Protein AF-A0A2K3LHQ3-F1 (afdb_monomer_lite)

Radius of gyration: 26.66 Å; chains: 1; bounding box: 65×50×80 Å

Sequence (149 aa):
MEARNPSPSPVRVLIRPPPSSSASTTTTTTGNPSSAPPPSSSDGVVVIGFIARRHDDSTHLLNRVIDSNVFASGNLDKPLLVDDEEAKEWFKRRRISYFRDRDKGILFLHFSSTRCCSVHDSFEPSLGFDSVVEEHEFGDLQGMLFMFS

Structure (mmCIF, N/CA/C/O backbone):
data_AF-A0A2K3LHQ3-F1
#
_entry.id   AF-A0A2K3LHQ3-F1
#
loop_
_atom_site.group_PDB
_atom_site.id
_atom_site.type_symbol
_atom_site.label_atom_id
_atom_site.label_alt_id
_atom_site.label_comp_id
_atom_site.label_asym_id
_atom_site.label_entity_id
_atom_site.label_seq_id
_atom_site.pdbx_PDB_ins_code
_atom_site.Cartn_x
_atom_site.Cartn_y
_atom_site.Cartn_z
_atom_site.occupancy
_atom_site.B_iso_or_equiv
_atom_site.auth_seq_id
_atom_site.auth_comp_id
_atom_site.auth_asym_id
_atom_site.auth_atom_id
_atom_site.pdbx_PDB_model_num
ATOM 1 N N . MET A 1 1 ? -43.733 -34.255 -8.949 1.00 42.44 1 MET A N 1
ATOM 2 C CA . MET A 1 1 ? -42.574 -35.059 -8.520 1.00 42.44 1 MET A CA 1
ATOM 3 C C . MET A 1 1 ? -41.703 -34.171 -7.645 1.00 42.44 1 MET A C 1
ATOM 5 O O . MET A 1 1 ? -41.344 -33.092 -8.093 1.00 42.44 1 MET A O 1
ATOM 9 N N . GLU A 1 2 ? -41.535 -34.599 -6.391 1.00 50.03 2 GLU A N 1
ATOM 10 C CA . GLU A 1 2 ? -40.753 -34.098 -5.247 1.00 50.03 2 GLU A CA 1
ATOM 11 C C . GLU A 1 2 ? -40.008 -32.747 -5.299 1.00 50.03 2 GLU A C 1
ATOM 13 O O . GLU A 1 2 ? -39.040 -32.567 -6.036 1.00 50.03 2 GLU A O 1
ATOM 18 N N . ALA A 1 3 ? -40.352 -31.868 -4.351 1.00 52.97 3 ALA A N 1
ATOM 19 C CA . ALA A 1 3 ? -39.504 -30.775 -3.882 1.00 52.97 3 ALA A CA 1
ATOM 20 C C . ALA A 1 3 ? -38.491 -31.310 -2.847 1.00 52.97 3 ALA A C 1
ATOM 22 O O . ALA A 1 3 ? -38.885 -31.870 -1.823 1.00 52.97 3 ALA A O 1
ATOM 23 N N . ARG A 1 4 ? -37.183 -31.148 -3.092 1.00 51.97 4 ARG A N 1
ATOM 24 C CA . ARG A 1 4 ? -36.137 -31.522 -2.124 1.00 51.97 4 ARG A CA 1
ATOM 25 C C . ARG A 1 4 ? -35.903 -30.399 -1.116 1.00 51.97 4 ARG A C 1
ATOM 27 O O . ARG A 1 4 ? -35.313 -29.372 -1.427 1.00 51.97 4 ARG A O 1
ATOM 34 N N . ASN A 1 5 ? -36.369 -30.658 0.096 1.00 59.53 5 ASN A N 1
ATOM 35 C CA . ASN A 1 5 ? -36.127 -29.904 1.318 1.00 59.53 5 ASN A CA 1
ATOM 36 C C . ASN A 1 5 ? -34.651 -30.060 1.766 1.00 59.53 5 ASN A C 1
ATOM 38 O O . ASN A 1 5 ? -34.218 -31.200 1.958 1.00 59.53 5 ASN A O 1
ATOM 42 N N . PRO A 1 6 ? -33.855 -28.988 1.946 1.00 59.28 6 PRO A N 1
ATOM 43 C CA . PRO A 1 6 ? -32.533 -29.103 2.549 1.00 59.28 6 PRO A CA 1
ATOM 44 C C . PRO A 1 6 ? -32.649 -29.095 4.081 1.00 59.28 6 PRO A C 1
ATOM 46 O O . PRO A 1 6 ? -33.004 -28.095 4.699 1.00 59.28 6 PRO A O 1
ATOM 49 N N . SER A 1 7 ? -32.348 -30.241 4.693 1.00 63.25 7 SER A N 1
ATOM 50 C CA . SER A 1 7 ? -32.245 -30.417 6.147 1.00 63.25 7 SER A CA 1
ATOM 51 C C . SER A 1 7 ? -31.190 -29.476 6.756 1.00 63.25 7 SER A C 1
ATOM 53 O O . SER A 1 7 ? -30.080 -29.409 6.225 1.00 63.25 7 SER A O 1
ATOM 55 N N . PRO A 1 8 ? -31.453 -28.809 7.896 1.00 60.94 8 PRO A N 1
ATOM 56 C CA . PRO A 1 8 ? -30.433 -28.038 8.599 1.00 60.94 8 PRO A CA 1
ATOM 57 C C . PRO A 1 8 ? -29.432 -28.969 9.304 1.00 60.94 8 PRO A C 1
ATOM 59 O O . PRO A 1 8 ? -29.810 -29.914 9.996 1.00 60.94 8 PRO A O 1
ATOM 62 N N . SER A 1 9 ? -28.139 -28.703 9.117 1.00 67.56 9 SER A N 1
ATOM 63 C CA . SER A 1 9 ? -27.038 -29.362 9.834 1.00 67.56 9 SER A CA 1
ATOM 64 C C . SER A 1 9 ? -27.034 -28.953 11.318 1.00 67.56 9 SER A C 1
ATOM 66 O O . SER A 1 9 ? -27.194 -27.765 11.607 1.00 67.56 9 SER A O 1
ATOM 68 N N . PRO A 1 10 ? -26.801 -29.869 12.278 1.00 61.06 10 PRO A N 1
ATOM 69 C CA . PRO A 1 10 ? -26.763 -29.523 13.695 1.00 61.06 10 PRO A CA 1
ATOM 70 C C . PRO A 1 10 ? -25.490 -28.735 14.046 1.00 61.06 10 PRO A C 1
ATOM 72 O O . PRO A 1 10 ? -24.368 -29.223 13.904 1.00 61.06 10 PRO A O 1
ATOM 75 N N . VAL A 1 11 ? -25.672 -27.509 14.539 1.00 62.16 11 VAL A N 1
ATOM 76 C CA . VAL A 1 11 ? -24.608 -26.651 15.081 1.00 62.16 11 VAL A CA 1
ATOM 77 C C . VAL A 1 11 ? -24.149 -27.222 16.427 1.00 62.16 11 VAL A C 1
ATOM 79 O O . VAL A 1 11 ? -24.923 -27.272 17.380 1.00 62.16 11 VAL A O 1
ATOM 82 N N . ARG A 1 12 ? -22.888 -27.657 16.530 1.00 63.88 12 ARG A N 1
ATOM 83 C CA . ARG A 1 12 ? -22.271 -28.027 17.814 1.00 63.88 12 ARG A CA 1
ATOM 84 C C . ARG A 1 12 ? -21.613 -26.789 18.420 1.00 63.88 12 ARG A C 1
ATOM 86 O O . ARG A 1 12 ? -20.553 -26.373 17.967 1.00 63.88 12 ARG A O 1
ATOM 93 N N . VAL A 1 13 ? -22.247 -26.198 19.430 1.00 64.56 13 VAL A N 1
ATOM 94 C CA . VAL A 1 13 ? -21.685 -25.077 20.198 1.00 64.56 13 VAL A CA 1
ATOM 95 C C . VAL A 1 13 ? -20.814 -25.639 21.320 1.00 64.56 13 VAL A C 1
ATOM 97 O O . VAL A 1 13 ? -21.269 -26.470 22.106 1.00 64.56 13 VAL A O 1
ATOM 100 N N . LEU A 1 14 ? -19.558 -25.195 21.400 1.00 51.88 14 LEU A N 1
ATOM 101 C CA . LEU A 1 14 ? -18.652 -25.538 22.494 1.00 51.88 14 LEU A CA 1
ATOM 102 C C . LEU A 1 14 ? -19.037 -24.706 23.729 1.00 51.88 14 LEU A C 1
ATOM 104 O O . LEU A 1 14 ? -18.594 -23.571 23.890 1.00 51.88 14 LEU A O 1
ATOM 108 N N . ILE A 1 15 ? -19.913 -25.241 24.579 1.00 62.28 15 ILE A N 1
ATOM 109 C CA . ILE A 1 15 ? -20.325 -24.574 25.820 1.00 62.28 15 ILE A CA 1
ATOM 110 C C . ILE A 1 15 ? -19.261 -24.840 26.889 1.00 62.28 15 ILE A C 1
ATOM 112 O O . ILE A 1 15 ? -18.999 -25.990 27.241 1.00 62.28 15 ILE A O 1
ATOM 116 N N . ARG A 1 16 ? -18.619 -23.781 27.394 1.00 62.75 16 ARG A N 1
ATOM 117 C CA . ARG A 1 16 ? -17.669 -23.876 28.511 1.00 62.75 16 ARG A CA 1
ATOM 118 C C . ARG A 1 16 ? -18.460 -24.075 29.819 1.00 62.75 16 ARG A C 1
ATOM 120 O O . ARG A 1 16 ? -19.449 -23.366 30.006 1.00 62.75 16 ARG A O 1
ATOM 127 N N . PRO A 1 17 ? -18.064 -24.995 30.718 1.00 61.09 17 PRO A N 1
ATOM 128 C CA . PRO A 1 17 ? -18.738 -25.164 32.005 1.00 61.09 17 PRO A CA 1
ATOM 129 C C . PRO A 1 17 ? -18.652 -23.883 32.852 1.00 61.09 17 PRO A C 1
ATOM 131 O O . PRO A 1 17 ? -17.633 -23.186 32.777 1.00 61.09 17 PRO A O 1
ATOM 134 N N . PRO A 1 18 ? -19.671 -23.568 33.673 1.00 64.12 18 PRO A N 1
ATOM 135 C CA . PRO A 1 18 ? -19.582 -22.471 34.628 1.00 64.12 18 PRO A CA 1
ATOM 136 C C . PRO A 1 18 ? -18.485 -22.759 35.670 1.00 64.12 18 PRO A C 1
ATOM 138 O O . PRO A 1 18 ? -18.316 -23.914 36.070 1.00 64.12 18 PRO A O 1
ATOM 141 N N . PRO A 1 19 ? -17.732 -21.743 36.128 1.00 58.84 19 PRO A N 1
ATOM 142 C CA . PRO A 1 19 ? -16.767 -21.926 37.201 1.00 58.84 19 PRO A CA 1
ATOM 143 C C . PRO A 1 19 ? -17.488 -22.209 38.526 1.00 58.84 19 PRO A C 1
ATOM 145 O O . PRO A 1 19 ? -18.404 -21.490 38.924 1.00 58.84 19 PRO A O 1
ATOM 148 N N . SER A 1 20 ? -17.054 -23.275 39.195 1.00 48.47 20 SER A N 1
ATOM 149 C CA . SER A 1 20 ? -17.527 -23.718 40.504 1.00 48.47 20 SER A CA 1
ATOM 150 C C . SER A 1 20 ? -17.413 -22.608 41.553 1.00 48.47 20 SER A C 1
ATOM 152 O O . SER A 1 20 ? -16.342 -22.034 41.750 1.00 48.47 20 SER A O 1
ATOM 154 N N . SER A 1 21 ? -18.514 -22.328 42.251 1.00 49.34 21 SER A N 1
ATOM 155 C CA . SER A 1 21 ? -18.532 -21.462 43.429 1.00 49.34 21 SER A CA 1
ATOM 156 C C . SER A 1 21 ? -17.786 -22.121 44.589 1.00 49.34 21 SER A C 1
ATOM 158 O O . SER A 1 21 ? -18.235 -23.135 45.116 1.00 49.34 21 SER A O 1
ATOM 160 N N . SER A 1 22 ? -16.698 -21.498 45.034 1.00 50.81 22 SER A N 1
ATOM 161 C CA . SER A 1 22 ? -16.135 -21.725 46.364 1.00 50.81 22 SER A CA 1
ATOM 162 C C . SER A 1 22 ? -16.425 -20.491 47.205 1.00 50.81 22 SER A C 1
ATOM 164 O O . SER A 1 22 ? -15.781 -19.454 47.057 1.00 50.81 22 SER A O 1
ATOM 166 N N . ALA A 1 23 ? -17.444 -20.597 48.054 1.00 49.06 23 ALA A N 1
ATOM 167 C CA . ALA A 1 23 ? -17.688 -19.646 49.123 1.00 49.06 23 ALA A CA 1
ATOM 168 C C . ALA A 1 23 ? -16.649 -19.866 50.232 1.00 49.06 23 ALA A C 1
ATOM 170 O O . ALA A 1 23 ? -16.511 -20.984 50.719 1.00 49.06 23 ALA A O 1
ATOM 171 N N . SER A 1 24 ? -15.967 -18.796 50.640 1.00 42.62 24 SER A N 1
ATOM 172 C CA . SER A 1 24 ? -15.334 -18.676 51.954 1.00 42.62 24 SER A CA 1
ATOM 173 C C . SER A 1 24 ? -15.415 -17.225 52.425 1.00 42.62 24 SER A C 1
ATOM 175 O O . SER A 1 24 ? -15.315 -16.277 51.650 1.00 42.62 24 SER A O 1
ATOM 177 N N . THR A 1 25 ? -15.684 -17.105 53.712 1.00 43.94 25 THR A N 1
ATOM 178 C CA . THR A 1 25 ? -16.292 -15.997 54.443 1.00 43.94 25 THR A CA 1
ATOM 179 C C . THR A 1 25 ? -15.297 -14.911 54.878 1.00 43.94 25 THR A C 1
ATOM 181 O O . THR A 1 25 ? -14.173 -15.217 55.257 1.00 43.94 25 THR A O 1
ATOM 184 N N . THR A 1 26 ? -15.803 -13.668 54.933 1.00 45.91 26 THR A N 1
ATOM 185 C CA . THR A 1 26 ? -15.460 -12.541 55.840 1.00 45.91 26 THR A CA 1
ATOM 186 C C . THR A 1 26 ? -14.013 -12.045 55.962 1.00 45.91 26 THR A C 1
ATOM 188 O O . THR A 1 26 ? -13.185 -12.710 56.563 1.00 45.91 26 THR A O 1
ATOM 191 N N . THR A 1 27 ? -13.811 -10.764 55.625 1.00 40.31 27 THR A N 1
ATOM 192 C CA . THR A 1 27 ? -13.448 -9.702 56.594 1.00 40.31 27 THR A CA 1
ATOM 193 C C . THR A 1 27 ? -13.732 -8.330 55.983 1.00 40.31 27 THR A C 1
ATOM 195 O O . THR A 1 27 ? -13.266 -8.009 54.895 1.00 40.31 27 THR A O 1
ATOM 198 N N . THR A 1 28 ? -14.516 -7.527 56.697 1.00 49.47 28 THR A N 1
ATOM 199 C CA . THR A 1 28 ? -14.730 -6.097 56.470 1.00 49.47 28 THR A CA 1
ATOM 200 C C . THR A 1 28 ? -13.456 -5.308 56.755 1.00 49.47 28 THR A C 1
ATOM 202 O O . THR A 1 28 ? -13.031 -5.243 57.907 1.00 49.47 28 THR A O 1
ATOM 205 N N . THR A 1 29 ? -12.914 -4.628 55.749 1.00 41.88 29 THR A N 1
ATOM 206 C CA . THR A 1 29 ? -12.089 -3.431 55.943 1.00 41.88 29 THR A CA 1
ATOM 207 C C . THR A 1 29 ? -12.486 -2.379 54.916 1.00 41.88 29 THR A C 1
ATOM 209 O O . THR A 1 29 ? -12.356 -2.545 53.707 1.00 41.88 29 THR A O 1
ATOM 212 N N . THR A 1 30 ? -13.033 -1.287 55.434 1.00 52.50 30 THR A N 1
ATOM 213 C CA . THR A 1 30 ? -13.326 -0.048 54.724 1.00 52.50 30 THR A CA 1
ATOM 214 C C . THR A 1 30 ? -12.010 0.532 54.205 1.00 52.50 30 THR A C 1
ATOM 216 O O . THR A 1 30 ? -11.186 0.995 54.990 1.00 52.50 30 THR A O 1
ATOM 219 N N . GLY A 1 31 ? -11.792 0.484 52.894 1.00 40.25 31 GLY A N 1
ATOM 220 C CA . GLY A 1 31 ? -10.635 1.080 52.233 1.00 40.25 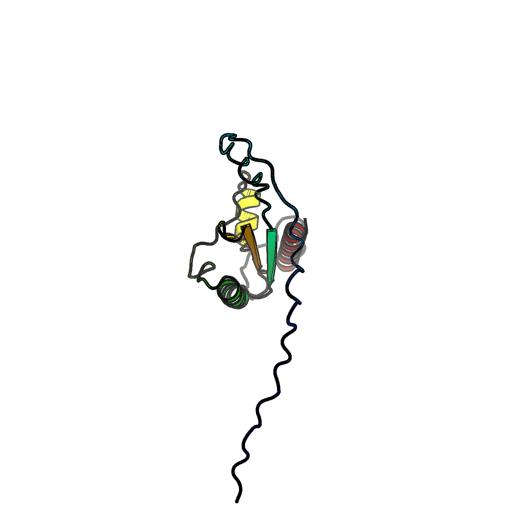31 GLY A CA 1
ATOM 221 C C . GLY A 1 31 ? -11.065 1.663 50.894 1.00 40.25 31 GLY A C 1
ATOM 222 O O . GLY A 1 31 ? -11.714 0.974 50.113 1.00 40.25 31 GLY A O 1
ATOM 223 N N . ASN A 1 32 ? -10.761 2.944 50.682 1.00 54.12 32 ASN A N 1
ATOM 224 C CA . ASN A 1 32 ? -11.041 3.736 49.482 1.00 54.12 32 ASN A CA 1
ATOM 225 C C . ASN A 1 32 ? -10.942 2.946 48.162 1.00 54.12 32 ASN A C 1
ATOM 227 O O . ASN A 1 32 ? -10.035 2.121 48.023 1.00 54.12 32 ASN A O 1
ATOM 231 N N . PRO A 1 33 ? -11.748 3.284 47.133 1.00 51.28 33 PRO A N 1
ATOM 232 C CA . PRO A 1 33 ? -11.494 2.809 45.785 1.00 51.28 33 PRO A CA 1
ATOM 233 C C . PRO A 1 33 ? -10.262 3.559 45.270 1.00 51.28 33 PRO A C 1
ATOM 235 O O . PRO A 1 33 ? -10.368 4.616 44.653 1.00 51.28 33 PRO A O 1
ATOM 238 N N . SER A 1 34 ? -9.069 3.053 45.578 1.00 51.09 34 SER A N 1
ATOM 239 C CA . SER A 1 34 ? -7.886 3.436 44.823 1.00 51.09 34 SER A CA 1
ATOM 240 C C . SER A 1 34 ? -8.134 2.926 43.412 1.00 51.09 34 SER A C 1
ATOM 242 O O . SER A 1 34 ? -8.170 1.716 43.181 1.00 51.09 34 SER A O 1
ATOM 244 N N . SER A 1 35 ? -8.436 3.857 42.509 1.00 59.53 35 SER A N 1
ATOM 245 C CA . SER A 1 35 ? -8.558 3.613 41.082 1.00 59.53 35 SER A CA 1
ATOM 246 C C . SER A 1 35 ? -7.401 2.722 40.656 1.00 59.53 35 SER A C 1
ATOM 248 O O . SER A 1 35 ? -6.241 3.122 40.790 1.00 59.53 35 SER A O 1
ATOM 250 N N . ALA A 1 36 ? -7.707 1.517 40.172 1.00 61.09 36 ALA A N 1
ATOM 251 C CA . ALA A 1 36 ? -6.718 0.745 39.445 1.00 61.09 36 ALA A CA 1
ATOM 252 C C . ALA A 1 36 ? -6.118 1.687 38.386 1.00 61.09 36 ALA A C 1
ATOM 254 O O . ALA A 1 36 ? -6.891 2.388 37.718 1.00 61.09 36 ALA A O 1
ATOM 255 N N . PRO A 1 37 ? -4.782 1.787 38.272 1.00 59.56 37 PRO A N 1
ATOM 256 C CA . PRO A 1 37 ? -4.194 2.573 37.203 1.00 59.56 37 PRO A CA 1
ATOM 257 C C . PRO A 1 37 ? -4.799 2.069 35.886 1.00 59.56 37 PRO A C 1
ATOM 259 O O . PRO A 1 37 ? -4.985 0.853 35.746 1.00 59.56 37 PRO A O 1
ATOM 262 N N . PRO A 1 38 ? -5.175 2.965 34.952 1.00 63.53 38 PRO A N 1
ATOM 263 C CA . PRO A 1 38 ? -5.654 2.529 33.649 1.00 63.53 38 PRO A CA 1
ATOM 264 C C . PRO A 1 38 ? -4.638 1.531 33.084 1.00 63.53 38 PRO A C 1
ATOM 266 O O . PRO A 1 38 ? -3.438 1.706 33.339 1.00 63.53 38 PRO A O 1
ATOM 269 N N . PRO A 1 39 ? -5.082 0.471 32.379 1.00 59.34 39 PRO A N 1
ATOM 270 C CA . PRO A 1 39 ? -4.147 -0.447 31.748 1.00 59.34 39 PRO A CA 1
ATOM 271 C C . PRO A 1 39 ? -3.149 0.406 30.978 1.00 59.34 39 PRO A C 1
ATOM 273 O O . PRO A 1 39 ? -3.553 1.307 30.240 1.00 59.34 39 PRO A O 1
ATOM 276 N N . SER A 1 40 ? -1.858 0.193 31.231 1.00 53.22 40 SER A N 1
ATOM 277 C CA . SER A 1 40 ? -0.807 0.861 30.485 1.00 53.22 40 SER A CA 1
ATOM 278 C C . SER A 1 40 ? -1.111 0.627 29.014 1.00 53.22 40 SER A C 1
ATOM 280 O O . SER A 1 40 ? -1.027 -0.503 28.529 1.00 53.22 40 SER A O 1
ATOM 282 N N . SER A 1 41 ? -1.536 1.683 28.319 1.00 58.34 41 SER A N 1
ATOM 283 C CA . SER A 1 41 ? -1.746 1.677 26.882 1.00 58.34 41 SER A CA 1
ATOM 284 C C . SER A 1 41 ? -0.368 1.549 26.250 1.00 58.34 41 SER A C 1
ATOM 286 O O . SER A 1 41 ? 0.235 2.515 25.788 1.00 58.34 41 SER A O 1
ATOM 288 N N . SER A 1 42 ? 0.170 0.336 26.278 1.00 58.28 42 SER A N 1
ATOM 289 C CA . SER A 1 42 ? 1.011 -0.130 25.197 1.00 58.28 42 SER A CA 1
ATOM 290 C C . SER A 1 42 ? 0.086 -0.103 23.988 1.00 58.28 42 SER A C 1
ATOM 292 O O . SER A 1 42 ? -0.643 -1.054 23.729 1.00 58.28 42 SER A O 1
ATOM 294 N N . ASP A 1 43 ? 0.006 1.073 23.360 1.00 68.12 43 ASP A N 1
ATOM 295 C CA . ASP A 1 43 ? -0.747 1.364 22.142 1.00 68.12 43 ASP A CA 1
ATOM 296 C C . ASP A 1 43 ? -0.056 0.592 21.012 1.00 68.12 43 ASP A C 1
ATOM 298 O O . ASP A 1 43 ? 0.688 1.134 20.196 1.00 68.12 43 ASP A O 1
ATOM 302 N N . GLY A 1 44 ? -0.154 -0.734 21.096 1.00 82.12 44 GLY A N 1
ATOM 303 C CA . GLY A 1 44 ? 0.474 -1.667 20.191 1.00 82.12 44 GLY A CA 1
ATOM 304 C C . GLY A 1 44 ? -0.236 -1.540 18.863 1.00 82.12 44 GLY A C 1
ATOM 305 O O . GLY A 1 44 ? -1.390 -1.937 18.734 1.00 82.12 44 GLY A O 1
ATOM 306 N N . VAL A 1 45 ? 0.449 -0.957 17.887 1.00 92.06 45 VAL A N 1
ATOM 307 C CA . VAL A 1 45 ? -0.068 -0.860 16.528 1.00 92.06 45 VAL A CA 1
ATOM 308 C C . VAL A 1 45 ? 0.288 -2.142 15.794 1.00 92.06 45 VAL A C 1
ATOM 310 O O . VAL A 1 45 ? 1.464 -2.473 15.649 1.00 92.06 45 VAL A O 1
ATOM 313 N N . VAL A 1 46 ? -0.722 -2.852 15.301 1.00 95.00 46 VAL A N 1
ATOM 314 C CA . VAL A 1 46 ? -0.520 -3.956 14.360 1.00 95.00 46 VAL A CA 1
ATOM 315 C C . VAL A 1 46 ? -0.486 -3.378 12.953 1.00 95.00 46 VAL A C 1
ATOM 317 O O . VAL A 1 46 ? -1.443 -2.739 12.520 1.00 95.00 46 VAL A O 1
ATOM 320 N N . VAL A 1 47 ? 0.607 -3.601 12.229 1.00 95.00 47 VAL A N 1
ATOM 321 C CA . VAL A 1 47 ? 0.724 -3.189 10.826 1.00 95.00 47 VAL A CA 1
ATOM 322 C C . VAL A 1 47 ? 0.304 -4.350 9.928 1.00 95.00 47 VAL A C 1
ATOM 324 O O . VAL A 1 47 ? 0.815 -5.460 10.062 1.00 95.00 47 VAL A O 1
ATOM 327 N N . ILE A 1 48 ? -0.628 -4.101 9.010 1.00 95.81 48 ILE A N 1
ATOM 328 C CA . ILE A 1 48 ? -1.062 -5.058 7.991 1.00 95.81 48 ILE A CA 1
ATOM 329 C C . ILE A 1 48 ? -0.674 -4.509 6.623 1.00 95.81 48 ILE A C 1
ATOM 331 O O . ILE A 1 48 ? -1.268 -3.546 6.137 1.00 95.81 48 ILE A O 1
ATOM 335 N N . GLY A 1 49 ? 0.313 -5.147 5.999 1.00 95.06 49 GLY A N 1
ATOM 336 C CA . GLY A 1 49 ? 0.729 -4.851 4.634 1.00 95.06 49 GLY A CA 1
ATOM 337 C C . GLY A 1 49 ? -0.147 -5.555 3.596 1.00 95.06 49 GLY A C 1
ATOM 338 O O . GLY A 1 49 ? -0.342 -6.767 3.654 1.00 95.06 49 GLY A O 1
ATOM 339 N N . PHE A 1 50 ? -0.639 -4.804 2.617 1.00 94.25 50 PHE A N 1
ATOM 340 C CA . PHE A 1 50 ? -1.337 -5.300 1.436 1.00 94.25 50 PHE A CA 1
ATOM 341 C C . PHE A 1 50 ? -0.505 -5.018 0.192 1.00 94.25 50 PHE A C 1
ATOM 343 O O . PHE A 1 50 ? -0.300 -3.864 -0.175 1.00 94.25 50 PHE A O 1
ATOM 350 N N . ILE A 1 51 ? -0.063 -6.087 -0.469 1.00 92.88 51 ILE A N 1
ATOM 351 C CA . ILE A 1 51 ? 0.709 -6.028 -1.711 1.00 92.88 51 ILE A CA 1
ATOM 352 C C . ILE A 1 51 ? -0.164 -6.559 -2.842 1.00 92.88 51 ILE A C 1
ATOM 354 O O . ILE A 1 51 ? -0.696 -7.668 -2.755 1.00 92.88 51 ILE A O 1
ATOM 358 N N . ALA A 1 52 ? -0.303 -5.788 -3.916 1.00 90.50 52 ALA A N 1
ATOM 359 C CA . ALA A 1 52 ? -1.112 -6.186 -5.058 1.00 90.50 52 ALA A CA 1
ATOM 360 C C . ALA A 1 52 ? -0.482 -5.826 -6.402 1.00 90.50 52 ALA A C 1
ATOM 362 O O . ALA A 1 52 ? 0.329 -4.912 -6.529 1.00 90.50 52 ALA A O 1
ATOM 363 N N . ARG A 1 53 ? -0.909 -6.545 -7.445 1.00 84.81 53 ARG A N 1
ATOM 364 C CA . ARG A 1 53 ? -0.559 -6.221 -8.835 1.00 84.81 53 ARG A CA 1
ATOM 365 C C . ARG A 1 53 ? -1.438 -5.123 -9.422 1.00 84.81 53 ARG A C 1
ATOM 367 O O . ARG A 1 53 ? -0.965 -4.352 -10.244 1.00 84.81 53 ARG A O 1
ATOM 374 N N . ARG A 1 54 ? -2.724 -5.097 -9.056 1.00 86.25 54 ARG A N 1
ATOM 375 C CA . ARG A 1 54 ? -3.704 -4.121 -9.546 1.00 86.25 54 ARG A CA 1
ATOM 376 C C . ARG A 1 54 ? -4.209 -3.297 -8.376 1.00 86.25 54 ARG A C 1
ATOM 378 O O . ARG A 1 54 ? -4.747 -3.848 -7.413 1.00 86.25 54 ARG A O 1
ATOM 385 N N . HIS A 1 55 ? -4.030 -1.986 -8.475 1.00 88.31 55 HIS A N 1
ATOM 386 C CA . HIS A 1 55 ? -4.422 -1.079 -7.408 1.00 88.31 55 HIS A CA 1
ATOM 387 C C . HIS A 1 55 ? -5.934 -1.106 -7.172 1.00 88.31 55 HIS A C 1
ATOM 389 O O . HIS A 1 55 ? -6.364 -1.286 -6.042 1.00 88.31 55 HIS A O 1
ATOM 395 N N . ASP A 1 56 ? -6.745 -1.014 -8.225 1.00 88.19 56 ASP A N 1
ATOM 396 C CA . ASP A 1 56 ? -8.197 -0.856 -8.071 1.00 88.19 56 ASP A CA 1
ATOM 397 C C . ASP A 1 56 ? -8.847 -2.073 -7.394 1.00 88.19 56 ASP A C 1
ATOM 399 O O . ASP A 1 56 ? -9.587 -1.924 -6.422 1.00 88.19 56 ASP A O 1
ATOM 403 N N . ASP A 1 57 ? -8.489 -3.290 -7.820 1.00 88.31 57 ASP A N 1
ATOM 404 C CA . ASP A 1 57 ? -8.956 -4.527 -7.180 1.00 88.31 57 ASP A CA 1
ATOM 405 C C . ASP A 1 57 ? -8.622 -4.575 -5.687 1.00 88.31 57 ASP A C 1
ATOM 407 O O . ASP A 1 57 ? -9.447 -4.962 -4.855 1.00 88.31 57 ASP A O 1
ATOM 411 N N . SER A 1 58 ? -7.379 -4.224 -5.354 1.00 91.44 58 SER A N 1
ATOM 412 C CA . SER A 1 58 ? -6.886 -4.327 -3.986 1.00 91.44 58 SER A CA 1
ATOM 413 C C . SER A 1 58 ? -7.484 -3.255 -3.096 1.00 91.44 58 SER A C 1
ATOM 415 O O . SER A 1 58 ? -7.849 -3.570 -1.971 1.00 91.44 58 SER A O 1
ATOM 417 N N . THR A 1 59 ? -7.712 -2.046 -3.607 1.00 92.88 59 THR A N 1
ATOM 418 C CA . THR A 1 59 ? -8.479 -1.008 -2.915 1.00 92.88 59 THR A CA 1
ATOM 419 C C . THR A 1 59 ? -9.894 -1.485 -2.581 1.00 92.88 59 THR A C 1
ATOM 421 O O . THR A 1 59 ? -10.328 -1.345 -1.438 1.00 92.88 59 THR A O 1
ATOM 424 N N . HIS A 1 60 ? -10.609 -2.101 -3.529 1.00 92.88 60 HIS A N 1
ATOM 425 C CA . HIS A 1 60 ? -11.951 -2.631 -3.264 1.00 92.88 60 HIS A CA 1
ATOM 426 C C . HIS A 1 60 ? -11.948 -3.725 -2.192 1.00 92.88 60 HIS A C 1
ATOM 428 O O . HIS A 1 60 ? -12.807 -3.727 -1.306 1.00 92.88 60 HIS A O 1
ATOM 434 N N . LEU A 1 61 ? -10.981 -4.643 -2.248 1.00 93.69 61 LEU A N 1
ATOM 435 C CA . LEU A 1 61 ? -10.825 -5.681 -1.232 1.00 93.69 61 LEU A CA 1
ATOM 436 C C . LEU A 1 61 ? -10.492 -5.079 0.138 1.00 93.69 61 LEU A C 1
ATOM 438 O O . LEU A 1 61 ? -11.098 -5.462 1.134 1.00 93.69 61 LEU A O 1
ATOM 442 N N . LEU A 1 62 ? -9.564 -4.126 0.186 1.00 94.56 62 LEU A N 1
ATOM 443 C CA . LEU A 1 62 ? -9.090 -3.511 1.419 1.00 94.56 62 LEU A CA 1
ATOM 444 C C . LEU 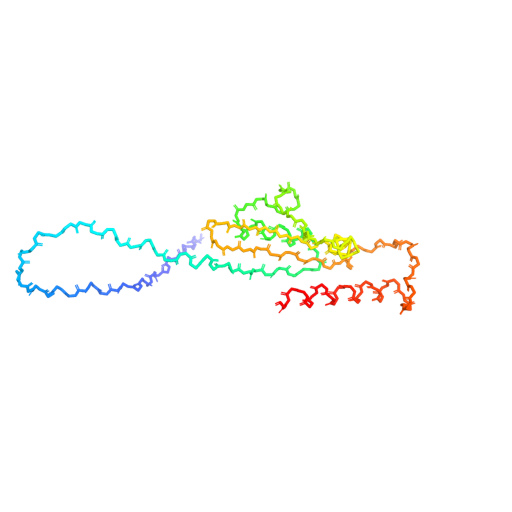A 1 62 ? -10.204 -2.719 2.109 1.00 94.56 62 LEU A C 1
ATOM 446 O O . LEU A 1 62 ? -10.447 -2.911 3.297 1.00 94.56 62 LEU A O 1
ATOM 450 N N . ASN A 1 63 ? -10.970 -1.938 1.345 1.00 95.44 63 ASN A N 1
ATOM 451 C CA . ASN A 1 63 ? -12.150 -1.233 1.846 1.00 95.44 63 ASN A CA 1
ATOM 452 C C . ASN A 1 63 ? -13.206 -2.201 2.407 1.00 95.44 63 ASN A C 1
ATOM 454 O O . ASN A 1 63 ? -13.842 -1.913 3.419 1.00 95.44 63 ASN A O 1
ATOM 458 N N . ARG A 1 64 ? -13.359 -3.390 1.807 1.00 94.94 64 ARG A N 1
ATOM 459 C CA . ARG A 1 64 ? -14.255 -4.435 2.327 1.00 94.94 64 ARG A CA 1
ATOM 460 C C . ARG A 1 64 ? -13.735 -5.089 3.609 1.00 94.94 64 ARG A C 1
ATOM 462 O O . ARG A 1 64 ? -14.536 -5.417 4.473 1.00 94.94 64 ARG A O 1
ATOM 469 N N . VAL A 1 65 ? -12.423 -5.290 3.735 1.00 93.56 65 VAL A N 1
ATOM 470 C CA . VAL A 1 65 ? -11.795 -5.823 4.960 1.00 93.56 65 VAL A CA 1
ATOM 471 C C . VAL A 1 65 ? -11.927 -4.833 6.119 1.00 93.56 65 VAL A C 1
ATOM 473 O O . VAL A 1 65 ? -12.163 -5.242 7.254 1.00 93.56 65 VAL A O 1
ATOM 476 N N . ILE A 1 66 ? -11.799 -3.537 5.833 1.00 94.06 66 ILE A N 1
ATOM 477 C CA . ILE A 1 66 ? -11.926 -2.458 6.824 1.00 94.06 66 ILE A CA 1
ATOM 478 C C . ILE A 1 66 ? -13.397 -2.178 7.166 1.00 94.06 66 ILE A C 1
ATOM 480 O O . ILE A 1 66 ? -13.678 -1.666 8.248 1.00 94.06 66 ILE A O 1
ATOM 484 N N . ASP A 1 67 ? -14.318 -2.563 6.278 1.00 94.44 67 ASP A N 1
ATOM 485 C CA . ASP A 1 67 ? -15.742 -2.208 6.316 1.00 94.44 67 ASP A CA 1
ATOM 486 C C . ASP A 1 67 ? -15.966 -0.687 6.204 1.00 94.44 67 ASP A C 1
ATOM 488 O O . ASP A 1 67 ? -16.823 -0.094 6.854 1.00 94.44 67 ASP A O 1
ATOM 492 N N . SER A 1 68 ? -15.134 -0.023 5.391 1.00 93.69 68 SER A N 1
ATOM 493 C CA . SER A 1 68 ? -15.198 1.419 5.140 1.00 93.69 68 SER A CA 1
ATOM 494 C C . SER A 1 68 ? -14.538 1.785 3.809 1.00 93.69 68 SER A C 1
ATOM 496 O O . SER A 1 68 ? -13.561 1.165 3.390 1.00 93.69 68 SER A O 1
ATOM 498 N N . ASN A 1 69 ? -15.054 2.815 3.134 1.00 94.81 69 ASN A N 1
ATOM 499 C CA . ASN A 1 69 ? -14.451 3.344 1.912 1.00 94.81 69 ASN A CA 1
ATOM 500 C C . ASN A 1 69 ? -13.303 4.298 2.268 1.00 94.81 69 ASN A C 1
ATOM 502 O O . ASN A 1 69 ? -13.518 5.497 2.423 1.00 94.81 69 ASN A O 1
ATOM 506 N N . VAL A 1 70 ? -12.100 3.752 2.429 1.00 95.12 70 VAL A N 1
ATOM 507 C CA . VAL A 1 70 ? -10.910 4.486 2.878 1.00 95.12 70 VAL A CA 1
ATOM 508 C C . VAL A 1 70 ? -9.987 4.814 1.712 1.00 95.12 70 VAL A C 1
ATOM 510 O O . VAL A 1 70 ? -9.624 5.972 1.525 1.00 95.12 70 VAL A O 1
ATOM 513 N N . PHE A 1 71 ? -9.625 3.799 0.930 1.00 92.81 71 PHE A N 1
ATOM 514 C CA . PHE A 1 71 ? -8.635 3.905 -0.135 1.00 92.81 71 PHE A CA 1
ATOM 515 C C . PHE A 1 71 ? -9.267 4.394 -1.445 1.00 92.81 71 PHE A C 1
ATOM 517 O O . PHE A 1 71 ? -10.433 4.097 -1.740 1.00 92.81 71 PHE A O 1
ATOM 524 N N . ALA A 1 72 ? -8.477 5.103 -2.257 1.00 86.06 72 ALA A N 1
ATOM 525 C CA . ALA A 1 72 ? -8.862 5.680 -3.550 1.00 86.06 72 ALA A CA 1
ATOM 526 C C . ALA A 1 72 ? -10.056 6.641 -3.452 1.00 86.06 72 ALA A C 1
ATOM 528 O O . ALA A 1 72 ? -9.883 7.801 -3.096 1.00 86.06 72 ALA A O 1
ATOM 529 N N . SER A 1 73 ? -11.274 6.179 -3.753 1.00 80.81 73 SER A N 1
ATOM 530 C CA . SER A 1 73 ? -12.466 7.041 -3.727 1.00 80.81 73 SER A CA 1
ATOM 531 C C . SER A 1 73 ? -12.806 7.562 -2.328 1.00 80.81 73 SER A C 1
ATOM 533 O O . SER A 1 73 ? -13.455 8.596 -2.205 1.00 80.81 73 SER A O 1
ATOM 535 N N . GLY A 1 74 ? -12.359 6.854 -1.285 1.00 81.81 74 GLY A N 1
ATOM 536 C CA . GLY A 1 74 ? -12.471 7.306 0.098 1.00 81.81 74 GLY A CA 1
ATOM 537 C C . GLY A 1 74 ? -11.564 8.490 0.423 1.00 81.81 74 GLY A C 1
ATOM 538 O O . GLY A 1 74 ? -11.952 9.356 1.202 1.00 81.81 74 GLY A O 1
ATOM 539 N N . ASN A 1 75 ? -10.379 8.546 -0.200 1.00 87.62 75 ASN A N 1
ATOM 540 C CA . ASN A 1 75 ? -9.344 9.563 0.009 1.00 87.62 75 ASN A CA 1
ATOM 541 C C . ASN A 1 75 ? -9.015 9.818 1.498 1.00 87.62 75 ASN A C 1
ATOM 543 O O . ASN A 1 75 ? -8.707 10.940 1.905 1.00 87.62 75 ASN A O 1
ATOM 547 N N . LEU A 1 76 ? -9.138 8.775 2.325 1.00 93.56 76 LEU A N 1
ATOM 548 C CA . LEU A 1 76 ? -8.762 8.785 3.741 1.00 93.56 76 LEU A CA 1
ATOM 549 C C . LEU A 1 76 ? -7.384 8.156 3.960 1.00 93.56 76 LEU A C 1
ATOM 551 O O . LEU A 1 76 ? -6.787 8.342 5.026 1.00 93.56 76 LEU A O 1
ATOM 555 N N . ASP A 1 77 ? -6.892 7.409 2.971 1.00 93.38 77 ASP A N 1
ATOM 556 C CA . ASP A 1 77 ? -5.522 6.936 2.940 1.00 93.38 77 ASP A CA 1
ATOM 557 C C . ASP A 1 77 ? -4.551 8.098 2.725 1.00 93.38 77 ASP A C 1
ATOM 559 O O . ASP A 1 77 ? -4.840 9.094 2.061 1.00 93.38 77 ASP A O 1
ATOM 563 N N . LYS A 1 78 ? -3.388 7.994 3.358 1.00 92.69 78 LYS A N 1
ATOM 564 C CA . LYS A 1 78 ? -2.375 9.043 3.369 1.00 92.69 78 LYS A CA 1
ATOM 565 C C . LYS A 1 78 ? -1.123 8.550 2.665 1.00 92.69 78 LYS A C 1
ATOM 567 O O . LYS A 1 78 ? -0.709 7.417 2.924 1.00 92.69 78 LYS A O 1
ATOM 572 N N . PRO A 1 79 ? -0.475 9.384 1.837 1.00 88.94 79 PRO A N 1
ATOM 573 C CA . PRO A 1 79 ? 0.861 9.067 1.363 1.00 88.94 79 PRO A CA 1
ATOM 574 C C . PRO A 1 79 ? 1.817 8.988 2.557 1.00 88.94 79 PRO A C 1
ATOM 576 O O . PRO A 1 79 ? 1.619 9.660 3.577 1.00 88.94 79 PRO A O 1
ATOM 579 N N . LEU A 1 80 ? 2.866 8.181 2.430 1.00 86.06 80 LEU A N 1
ATOM 580 C CA . LEU A 1 80 ? 3.955 8.208 3.399 1.00 86.06 80 LEU A CA 1
ATOM 581 C C . LEU A 1 80 ? 4.681 9.550 3.299 1.00 86.06 80 LEU A C 1
ATOM 583 O O . LEU A 1 80 ? 5.116 9.962 2.225 1.00 86.06 80 LEU A O 1
ATOM 587 N N . LEU A 1 81 ? 4.754 10.250 4.428 1.00 78.50 81 LEU A N 1
ATOM 588 C CA . LEU A 1 81 ? 5.452 11.522 4.533 1.00 78.50 81 LEU A CA 1
ATOM 589 C C . LEU A 1 81 ? 6.882 11.236 4.968 1.00 78.50 81 LEU A C 1
ATOM 591 O O . LEU A 1 81 ? 7.103 10.714 6.060 1.00 78.50 81 LEU A O 1
ATOM 595 N N . VAL A 1 82 ? 7.824 11.568 4.094 1.00 83.62 82 VAL A N 1
ATOM 596 C CA . VAL A 1 82 ? 9.259 11.516 4.359 1.00 83.62 82 VAL A CA 1
ATOM 597 C C . VAL A 1 82 ? 9.813 12.911 4.095 1.00 83.62 82 VAL A C 1
ATOM 599 O O . VAL A 1 82 ? 9.374 13.566 3.150 1.00 83.62 82 VAL A O 1
ATOM 602 N N . ASP A 1 83 ? 10.725 13.372 4.953 1.00 85.38 83 ASP A N 1
ATOM 603 C CA . ASP A 1 83 ? 11.327 14.713 4.856 1.00 85.38 83 ASP A CA 1
ATOM 604 C C . ASP A 1 83 ? 12.175 14.880 3.587 1.00 85.38 83 ASP A C 1
ATOM 606 O O . ASP A 1 83 ? 12.373 15.988 3.095 1.00 85.38 83 ASP A O 1
ATOM 610 N N . ASP A 1 84 ? 12.660 13.762 3.054 1.00 89.44 84 ASP A N 1
ATOM 611 C CA . ASP A 1 84 ? 13.349 13.703 1.780 1.00 89.44 84 ASP A CA 1
ATOM 612 C C . ASP A 1 84 ? 12.345 13.729 0.615 1.00 89.44 84 ASP A C 1
ATOM 614 O O . ASP A 1 84 ? 11.527 12.817 0.446 1.00 89.44 84 ASP A O 1
ATOM 618 N N . GLU A 1 85 ? 12.400 14.788 -0.196 1.00 88.50 85 GLU A N 1
ATOM 619 C CA . GLU A 1 85 ? 11.493 14.975 -1.334 1.00 88.50 85 GLU A CA 1
ATOM 620 C C . GLU A 1 85 ? 11.694 13.903 -2.417 1.00 88.50 85 GLU A C 1
ATOM 622 O O . GLU A 1 85 ? 10.726 13.522 -3.080 1.00 88.50 85 GLU A O 1
ATOM 627 N N . GLU A 1 86 ? 12.910 13.363 -2.566 1.00 85.81 86 GLU A N 1
ATOM 628 C CA . GLU A 1 86 ? 13.178 12.262 -3.495 1.00 85.81 86 GLU A CA 1
ATOM 629 C C . GLU A 1 86 ? 12.465 10.979 -3.045 1.00 85.81 86 GLU A C 1
ATOM 631 O O . GLU A 1 86 ? 11.693 10.394 -3.814 1.00 85.81 86 GLU A O 1
ATOM 636 N N . ALA A 1 87 ? 12.631 10.581 -1.780 1.00 85.38 87 ALA A N 1
ATOM 637 C CA . ALA A 1 87 ? 11.914 9.450 -1.199 1.00 85.38 87 ALA A CA 1
ATOM 638 C C . ALA A 1 87 ? 10.394 9.629 -1.290 1.00 85.38 87 ALA A C 1
ATOM 640 O O . ALA A 1 87 ? 9.669 8.704 -1.660 1.00 85.38 87 ALA A O 1
ATOM 641 N N . LYS A 1 88 ? 9.886 10.825 -0.996 1.00 86.94 88 LYS A N 1
ATOM 642 C CA . LYS A 1 88 ? 8.455 11.144 -1.068 1.00 86.94 88 LYS A CA 1
ATOM 643 C C . LYS A 1 88 ? 7.890 10.979 -2.480 1.00 86.94 88 LYS A C 1
ATOM 645 O O . LYS A 1 88 ? 6.835 10.359 -2.643 1.00 86.94 88 LYS A O 1
ATOM 650 N N . GLU A 1 89 ? 8.578 11.482 -3.504 1.00 85.69 89 GLU A N 1
ATOM 651 C CA . GLU A 1 89 ? 8.160 11.277 -4.896 1.00 85.69 89 GLU A CA 1
ATOM 652 C C . GLU A 1 89 ? 8.276 9.797 -5.295 1.00 85.69 89 GLU A C 1
ATOM 654 O O . GLU A 1 89 ? 7.408 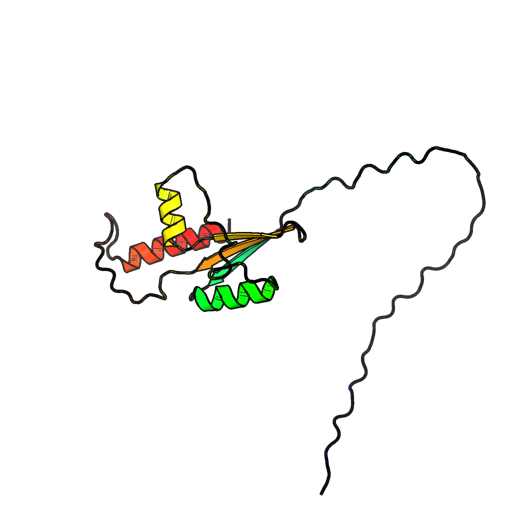9.268 -5.993 1.00 85.69 89 GLU A O 1
ATOM 659 N N . TRP A 1 90 ? 9.277 9.078 -4.779 1.00 86.31 90 TRP A N 1
ATOM 660 C CA . TRP A 1 90 ? 9.403 7.635 -4.971 1.00 86.31 90 TRP A CA 1
ATOM 661 C C . TRP A 1 90 ? 8.202 6.858 -4.395 1.00 86.31 90 TRP A C 1
ATOM 663 O O . TRP A 1 90 ? 7.623 6.036 -5.116 1.00 86.31 90 TRP A O 1
ATOM 673 N N . PHE A 1 91 ? 7.763 7.155 -3.163 1.00 88.31 91 PHE A N 1
ATOM 674 C CA . PHE A 1 91 ? 6.584 6.531 -2.535 1.00 88.31 91 PHE A CA 1
ATOM 675 C C . PHE A 1 91 ? 5.304 6.830 -3.317 1.00 88.31 91 PHE A C 1
ATOM 677 O O . PHE A 1 91 ? 4.480 5.939 -3.550 1.00 88.31 91 PHE A O 1
ATOM 684 N N . LYS A 1 92 ? 5.156 8.076 -3.772 1.00 85.19 92 LYS A N 1
ATOM 685 C CA . LYS A 1 92 ? 4.018 8.517 -4.581 1.00 85.19 92 LYS A CA 1
ATOM 686 C C . LYS A 1 92 ? 3.965 7.790 -5.923 1.00 85.19 92 LYS A C 1
ATOM 688 O O . LYS A 1 92 ? 2.908 7.271 -6.284 1.00 85.19 92 LYS A O 1
ATOM 693 N N . ARG A 1 93 ? 5.100 7.664 -6.622 1.00 83.00 93 ARG A N 1
ATOM 694 C CA . ARG A 1 93 ? 5.213 6.920 -7.889 1.00 83.00 93 ARG A CA 1
ATOM 695 C C . ARG A 1 93 ? 4.830 5.445 -7.732 1.00 83.00 93 ARG A C 1
ATOM 697 O O . ARG A 1 93 ? 4.281 4.863 -8.660 1.00 83.00 93 ARG A O 1
ATOM 704 N N . ARG A 1 94 ? 5.058 4.853 -6.554 1.00 84.62 94 ARG A N 1
ATOM 705 C CA . ARG A 1 94 ? 4.703 3.455 -6.231 1.00 84.62 94 ARG A CA 1
ATOM 706 C C . ARG A 1 94 ? 3.341 3.305 -5.553 1.00 84.62 94 ARG A C 1
ATOM 708 O O . ARG A 1 94 ? 2.969 2.196 -5.178 1.00 84.62 94 ARG A O 1
ATOM 715 N N . ARG A 1 95 ? 2.586 4.403 -5.421 1.00 87.50 95 ARG A N 1
ATOM 716 C CA . ARG A 1 95 ? 1.248 4.437 -4.811 1.00 87.50 95 ARG A CA 1
ATOM 717 C C . ARG A 1 95 ? 1.230 3.759 -3.438 1.00 87.50 95 ARG A C 1
ATOM 719 O O . ARG A 1 95 ? 0.313 3.002 -3.137 1.00 87.50 95 ARG A O 1
ATOM 726 N N . ILE A 1 96 ? 2.269 3.999 -2.637 1.00 91.25 96 ILE A N 1
ATOM 727 C CA . ILE A 1 96 ? 2.325 3.488 -1.269 1.00 91.25 96 ILE A CA 1
ATOM 728 C C . ILE A 1 96 ? 1.568 4.463 -0.371 1.00 91.25 96 ILE A C 1
ATOM 730 O O . ILE A 1 96 ? 1.944 5.633 -0.246 1.00 91.25 96 ILE A O 1
ATOM 734 N N . SER A 1 97 ? 0.505 3.979 0.260 1.00 92.69 97 SER A N 1
ATOM 735 C CA . SER A 1 97 ? -0.322 4.768 1.169 1.00 92.69 97 SER A CA 1
ATOM 736 C C . SER A 1 97 ? -0.761 3.954 2.377 1.00 92.69 97 SER A C 1
ATOM 738 O O . SER A 1 97 ? -0.660 2.727 2.400 1.00 92.69 97 SER A O 1
ATOM 740 N N . TYR A 1 98 ? -1.213 4.635 3.426 1.00 95.31 98 TYR A N 1
ATOM 741 C CA . TYR A 1 98 ? -1.620 3.984 4.663 1.00 95.31 98 TYR A CA 1
ATOM 742 C C . TYR A 1 98 ? -2.892 4.578 5.259 1.00 95.31 98 TYR A C 1
ATOM 744 O O . TYR A 1 98 ? -3.222 5.746 5.060 1.00 95.31 98 TYR A O 1
ATOM 752 N N . PHE A 1 99 ? -3.562 3.780 6.081 1.00 95.94 99 PHE A N 1
ATOM 753 C CA . PHE A 1 99 ? -4.679 4.197 6.914 1.00 95.94 99 PHE A CA 1
ATOM 754 C C . PHE A 1 99 ? -4.535 3.609 8.317 1.00 95.94 99 PHE A C 1
ATOM 756 O O . PHE A 1 99 ? -4.299 2.414 8.474 1.00 95.94 99 PHE A O 1
ATOM 763 N N . ARG A 1 100 ? -4.687 4.445 9.350 1.00 95.00 100 ARG A N 1
ATOM 764 C CA . ARG A 1 100 ? -4.634 4.011 10.753 1.00 95.00 100 ARG A CA 1
ATOM 765 C C . ARG A 1 100 ? -6.035 4.006 11.350 1.00 95.00 100 ARG A C 1
ATOM 767 O O . ARG A 1 100 ? -6.597 5.068 11.609 1.00 95.00 100 ARG A O 1
ATOM 774 N N . ASP A 1 101 ? -6.532 2.812 11.637 1.00 94.12 101 ASP A N 1
ATOM 775 C CA . ASP A 1 101 ? -7.715 2.586 12.453 1.00 94.12 101 ASP A CA 1
ATOM 776 C C . ASP A 1 101 ? -7.299 2.616 13.931 1.00 94.12 101 ASP A C 1
ATOM 778 O O . ASP A 1 101 ? -6.695 1.676 14.457 1.00 94.12 101 ASP A O 1
ATOM 782 N N . ARG A 1 102 ? -7.559 3.749 14.591 1.00 92.38 102 ARG A N 1
ATOM 783 C CA . ARG A 1 102 ? -7.191 3.951 16.001 1.00 92.38 102 ARG A CA 1
ATOM 784 C C . ARG A 1 102 ? -8.057 3.135 16.950 1.00 92.38 102 ARG A C 1
ATOM 786 O O . ARG A 1 102 ? -7.556 2.739 17.994 1.00 92.38 102 ARG A O 1
ATOM 793 N N . ASP A 1 103 ? -9.301 2.860 16.574 1.00 91.94 103 ASP A N 1
ATOM 794 C CA . ASP A 1 103 ? -10.237 2.121 17.418 1.00 91.94 103 ASP A CA 1
ATOM 795 C C . ASP A 1 103 ? -9.847 0.641 17.482 1.00 91.94 103 ASP A C 1
ATOM 797 O O . ASP A 1 103 ? -9.985 -0.002 18.522 1.00 91.94 103 ASP A O 1
ATOM 801 N N . LYS A 1 104 ? -9.306 0.107 16.380 1.00 91.38 104 LYS A N 1
ATOM 802 C CA . LYS A 1 104 ? -8.816 -1.278 16.297 1.00 91.38 104 LYS A CA 1
ATOM 803 C C . LYS A 1 104 ? -7.330 -1.432 16.619 1.00 91.38 104 LYS A C 1
ATOM 805 O O . LYS A 1 104 ? -6.868 -2.560 16.759 1.00 91.38 104 LYS A O 1
ATOM 810 N N . GLY A 1 105 ? -6.578 -0.334 16.709 1.00 93.50 105 GLY A N 1
ATOM 811 C CA . GLY A 1 105 ? -5.122 -0.374 16.880 1.00 93.50 105 GLY A CA 1
ATOM 812 C C . GLY A 1 105 ? -4.387 -0.952 15.663 1.00 93.50 105 GLY A C 1
ATOM 813 O O . GLY A 1 105 ? -3.346 -1.587 15.815 1.00 93.50 105 GLY A O 1
ATOM 814 N N . ILE A 1 106 ? -4.924 -0.763 14.452 1.00 95.50 106 ILE A N 1
ATOM 815 C CA . ILE A 1 106 ? -4.378 -1.343 13.214 1.00 95.50 106 ILE A CA 1
ATOM 816 C C . ILE A 1 106 ? -3.944 -0.234 12.253 1.00 95.50 106 ILE A C 1
ATOM 818 O O . ILE A 1 106 ? -4.661 0.744 12.038 1.00 95.50 106 ILE A O 1
ATOM 822 N N . LEU A 1 107 ? -2.779 -0.402 11.632 1.00 95.56 107 LEU A N 1
ATOM 823 C CA . LEU A 1 107 ? -2.334 0.390 10.492 1.00 95.56 107 LEU A CA 1
ATOM 824 C C . LEU A 1 107 ? -2.338 -0.487 9.241 1.00 95.56 107 LEU A C 1
ATOM 826 O O . LEU A 1 107 ? -1.582 -1.447 9.138 1.00 95.56 107 LEU A O 1
ATOM 830 N N . PHE A 1 108 ? -3.187 -0.144 8.283 1.00 96.25 108 PHE A N 1
ATOM 831 C CA . PHE A 1 108 ? -3.214 -0.759 6.965 1.00 96.25 108 PHE A CA 1
ATOM 832 C C . PHE A 1 108 ? -2.246 -0.012 6.061 1.00 96.25 108 PHE A C 1
ATOM 834 O O . PHE A 1 108 ? -2.366 1.202 5.909 1.00 96.25 108 PHE A O 1
ATOM 841 N N . LEU A 1 109 ? -1.303 -0.732 5.469 1.00 95.75 109 LEU A N 1
ATOM 842 C CA . LEU A 1 109 ? -0.326 -0.208 4.525 1.00 95.75 109 LEU A CA 1
ATOM 843 C C . LEU A 1 109 ? -0.582 -0.861 3.170 1.00 95.75 109 LEU A C 1
ATOM 845 O O . LEU A 1 109 ? -0.626 -2.084 3.071 1.00 95.75 109 LEU A O 1
ATOM 849 N N . HIS A 1 110 ? -0.784 -0.065 2.130 1.00 94.62 110 HIS A N 1
ATOM 850 C CA . HIS A 1 110 ? -1.117 -0.535 0.792 1.00 94.62 110 HIS A CA 1
ATOM 851 C C . HIS A 1 110 ? 0.026 -0.212 -0.161 1.00 94.62 110 HIS A C 1
ATOM 853 O O . HIS A 1 110 ? 0.473 0.926 -0.243 1.00 94.62 110 HIS A O 1
ATOM 859 N N . PHE A 1 111 ? 0.487 -1.225 -0.886 1.00 93.19 111 PHE A N 1
ATOM 860 C CA . PHE A 1 111 ? 1.439 -1.106 -1.980 1.00 93.19 111 PHE A CA 1
ATOM 861 C C . PHE A 1 111 ? 0.869 -1.809 -3.209 1.00 93.19 111 PHE A C 1
ATOM 863 O O . PHE A 1 111 ? 0.416 -2.958 -3.149 1.00 93.19 111 PHE A O 1
ATOM 870 N N . SER A 1 112 ? 0.902 -1.122 -4.347 1.00 87.50 112 SER A N 1
ATOM 871 C CA . SER A 1 112 ? 0.516 -1.699 -5.630 1.00 87.50 112 SER A CA 1
ATOM 872 C C . SER A 1 112 ? 1.621 -1.502 -6.651 1.00 87.50 112 SER A C 1
ATOM 874 O O . SER A 1 112 ? 2.001 -0.370 -6.941 1.00 87.50 112 SER A O 1
ATOM 876 N N . SER A 1 113 ? 2.083 -2.605 -7.240 1.00 80.56 113 SER A N 1
ATOM 877 C CA . SER A 1 113 ? 3.039 -2.551 -8.344 1.00 80.56 113 SER A CA 1
ATOM 878 C C . SER A 1 113 ? 2.451 -1.760 -9.512 1.00 80.56 113 SER A C 1
ATOM 880 O O . SER A 1 113 ? 1.276 -1.868 -9.872 1.00 80.56 113 SER A O 1
ATOM 882 N N . THR A 1 114 ? 3.309 -0.965 -10.126 1.00 70.12 114 THR A N 1
ATOM 883 C CA . THR A 1 114 ? 2.983 -0.077 -11.247 1.00 70.12 114 THR A CA 1
ATOM 884 C C . THR A 1 114 ? 2.908 -0.813 -12.588 1.00 70.12 114 THR A C 1
ATOM 886 O O . THR A 1 114 ? 2.360 -0.281 -13.552 1.00 70.12 114 THR A O 1
ATOM 889 N N . ARG A 1 115 ? 3.342 -2.083 -12.638 1.00 64.94 115 ARG A N 1
ATOM 890 C CA . ARG A 1 115 ? 3.358 -2.937 -13.843 1.00 64.94 115 ARG A CA 1
ATOM 891 C C . ARG A 1 115 ? 1.985 -3.197 -14.476 1.00 64.94 115 ARG A C 1
ATOM 893 O O . ARG A 1 115 ? 1.919 -3.776 -15.555 1.00 64.94 115 ARG A O 1
ATOM 900 N N . CYS A 1 116 ? 0.879 -2.822 -13.828 1.00 51.88 116 CYS A N 1
ATOM 901 C CA . CYS A 1 116 ? -0.454 -2.964 -14.420 1.00 51.88 116 CYS A CA 1
ATOM 902 C C . CYS A 1 116 ? -0.733 -1.931 -15.525 1.00 51.88 116 CYS A C 1
ATOM 904 O O . CYS A 1 116 ? -1.551 -2.192 -16.408 1.00 51.88 116 CYS A O 1
ATOM 906 N N . CYS A 1 117 ? -0.062 -0.779 -15.508 1.00 49.94 117 CYS A N 1
ATOM 907 C CA . CYS A 1 117 ? -0.209 0.213 -16.560 1.00 49.94 117 CYS A CA 1
ATOM 908 C C . CYS A 1 117 ? 0.826 -0.061 -17.653 1.00 49.94 117 CYS A C 1
ATOM 910 O O . CYS A 1 117 ? 1.958 0.394 -17.576 1.00 49.94 117 CYS A O 1
ATOM 912 N N . SER A 1 118 ? 0.399 -0.756 -18.711 1.00 45.47 118 SER A N 1
ATOM 913 C CA . SER A 1 118 ? 1.052 -0.805 -20.034 1.00 45.47 118 SER A CA 1
ATOM 914 C C . SER A 1 118 ? 1.067 0.576 -20.721 1.00 45.47 118 SER A C 1
ATOM 916 O O . SER A 1 118 ? 0.961 0.683 -21.946 1.00 45.47 118 SER A O 1
ATOM 918 N N . VAL A 1 119 ? 1.119 1.660 -19.952 1.00 47.81 119 VAL A N 1
ATOM 919 C CA . VAL A 1 119 ? 1.333 2.973 -20.528 1.00 47.81 119 VAL A CA 1
ATOM 920 C C . VAL A 1 119 ? 2.815 3.001 -20.820 1.00 47.81 119 VAL A C 1
ATOM 922 O O . VAL A 1 119 ? 3.650 2.951 -19.923 1.00 47.81 119 VAL A O 1
ATOM 925 N N . HIS A 1 120 ? 3.094 2.970 -22.113 1.00 47.09 120 HIS A N 1
ATOM 926 C CA . HIS A 1 120 ? 4.361 3.261 -22.751 1.00 47.09 120 HIS A CA 1
ATOM 927 C C . HIS A 1 120 ? 4.726 4.715 -22.414 1.00 47.09 120 HIS A C 1
ATOM 929 O O . HIS A 1 120 ? 4.728 5.580 -23.284 1.00 47.09 120 HIS A O 1
ATOM 935 N N . ASP A 1 121 ? 4.894 5.020 -21.129 1.00 51.12 121 ASP A N 1
AT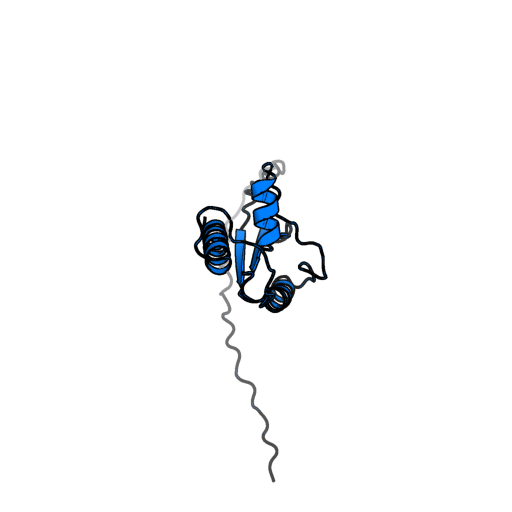OM 936 C CA . ASP A 1 121 ? 5.272 6.345 -20.691 1.00 51.12 121 ASP A CA 1
ATOM 937 C C . ASP A 1 121 ? 6.717 6.485 -21.141 1.00 51.12 121 ASP A C 1
ATOM 939 O O . ASP A 1 121 ? 7.596 5.716 -20.743 1.00 51.12 121 ASP A O 1
ATOM 943 N N . SER A 1 122 ? 6.905 7.338 -22.139 1.00 53.78 122 SER A N 1
ATOM 944 C CA . SER A 1 122 ? 8.114 7.475 -22.943 1.00 53.78 122 SER A CA 1
ATOM 945 C C . SER A 1 122 ? 9.212 8.182 -22.154 1.00 53.78 122 SER A C 1
ATOM 947 O O . SER A 1 122 ? 9.768 9.182 -22.608 1.00 53.78 122 SER A O 1
ATOM 949 N N . PHE A 1 123 ? 9.468 7.721 -20.939 1.00 60.25 123 PHE A N 1
ATOM 950 C CA . PHE A 1 123 ? 10.564 8.188 -20.122 1.00 60.25 123 PHE A CA 1
ATOM 951 C C . PHE A 1 123 ? 11.831 7.473 -20.570 1.00 60.25 123 PHE A C 1
ATOM 953 O O . PHE A 1 123 ? 11.817 6.273 -20.838 1.00 60.25 123 PHE A O 1
ATOM 960 N N . GLU A 1 124 ? 12.928 8.214 -20.697 1.00 69.62 124 GLU A N 1
ATOM 961 C CA . GLU A 1 124 ? 14.227 7.560 -20.771 1.00 69.62 124 GLU A CA 1
ATOM 962 C C . GLU A 1 124 ? 14.525 6.869 -19.436 1.00 69.62 124 GLU A C 1
ATOM 964 O O . GLU A 1 124 ? 14.137 7.388 -18.383 1.00 69.62 124 GLU A O 1
ATOM 969 N N . PRO A 1 125 ? 15.208 5.711 -19.463 1.00 71.00 125 PRO A N 1
ATOM 970 C CA . PRO A 1 125 ? 15.709 5.103 -18.243 1.00 71.00 125 PRO A CA 1
ATOM 971 C C . PRO A 1 125 ? 16.647 6.077 -17.525 1.00 71.00 125 PRO A C 1
ATOM 973 O O . PRO A 1 125 ? 17.443 6.781 -18.151 1.00 71.00 125 PRO A O 1
ATOM 976 N N . SER A 1 126 ? 16.567 6.114 -16.197 1.00 77.38 126 SER A N 1
ATOM 977 C CA . SER A 1 126 ? 17.550 6.846 -15.401 1.00 77.38 126 SER A CA 1
ATOM 978 C C . SER A 1 126 ? 18.963 6.263 -15.567 1.00 77.38 126 SER A C 1
ATOM 980 O O . SER A 1 126 ? 19.154 5.092 -15.906 1.00 77.38 126 SER A O 1
ATOM 982 N N . LEU A 1 127 ? 19.978 7.107 -15.342 1.00 76.25 127 LEU A N 1
ATOM 983 C CA . LEU A 1 127 ? 21.392 6.730 -15.422 1.00 76.25 127 LEU A CA 1
ATOM 984 C C . LEU A 1 127 ? 21.676 5.495 -14.551 1.00 76.25 127 LEU A C 1
ATOM 986 O O . LEU A 1 127 ? 21.620 5.576 -13.326 1.00 76.25 127 LEU A O 1
ATOM 990 N N . GLY A 1 128 ? 22.029 4.380 -15.194 1.00 79.81 128 GLY A N 1
ATOM 991 C CA . GLY A 1 128 ? 22.379 3.123 -14.525 1.00 79.81 128 GLY A CA 1
ATOM 992 C C . GLY A 1 128 ? 21.399 1.968 -14.738 1.00 79.81 128 GLY A C 1
ATOM 993 O O . GLY A 1 128 ? 21.671 0.889 -14.224 1.00 79.81 128 GLY A O 1
ATOM 994 N N . PHE A 1 129 ? 20.316 2.167 -15.497 1.00 82.31 129 PHE A N 1
ATOM 995 C CA . PHE A 1 129 ? 19.400 1.095 -15.899 1.00 82.31 129 PHE A CA 1
ATOM 996 C C . PHE A 1 129 ? 19.433 0.859 -17.408 1.00 82.31 129 PHE A C 1
ATOM 998 O O . PHE A 1 129 ? 19.464 1.808 -18.195 1.00 82.31 129 PHE A O 1
ATOM 1005 N N . ASP A 1 130 ? 19.354 -0.408 -17.811 1.00 81.94 130 ASP A N 1
ATOM 1006 C CA . ASP A 1 130 ? 19.327 -0.813 -19.218 1.00 81.94 130 ASP A CA 1
ATOM 1007 C C . ASP A 1 130 ? 17.944 -0.558 -19.844 1.00 81.94 130 ASP A C 1
ATOM 1009 O O . ASP A 1 130 ? 17.804 -0.466 -21.066 1.00 81.94 130 ASP A O 1
ATOM 1013 N N . SER A 1 131 ? 16.893 -0.438 -19.019 1.00 84.44 131 SER A N 1
ATOM 1014 C CA . SER A 1 131 ? 15.533 -0.131 -19.472 1.00 84.44 131 SER A CA 1
ATOM 1015 C C . SER A 1 131 ? 14.640 0.480 -18.384 1.00 84.44 131 SER A C 1
ATOM 1017 O O . SER A 1 131 ? 14.833 0.261 -17.191 1.00 84.44 131 SER A O 1
ATOM 1019 N N . VAL A 1 132 ? 13.575 1.178 -18.803 1.00 82.19 132 VAL A N 1
ATOM 1020 C CA . VAL A 1 132 ? 12.511 1.688 -17.908 1.00 82.19 132 VAL A CA 1
ATOM 1021 C C . VAL A 1 132 ? 11.839 0.557 -17.125 1.00 82.19 132 VAL A C 1
ATOM 1023 O O . VAL A 1 132 ? 11.410 0.742 -15.988 1.00 82.19 132 VAL A O 1
ATOM 1026 N N . VAL A 1 133 ? 11.750 -0.629 -17.735 1.00 84.25 133 VAL A N 1
ATOM 1027 C CA . VAL A 1 133 ? 11.180 -1.825 -17.107 1.00 84.25 133 VAL A CA 1
ATOM 1028 C C . VAL A 1 133 ? 12.045 -2.266 -15.930 1.00 84.25 133 VAL A C 1
ATOM 1030 O O . VAL A 1 133 ? 11.512 -2.530 -14.855 1.00 84.25 133 VAL A O 1
ATOM 1033 N N . GLU A 1 134 ? 13.365 -2.292 -16.114 1.00 86.38 134 GLU A N 1
ATOM 1034 C CA . GLU A 1 134 ? 14.319 -2.638 -15.061 1.00 86.38 134 GLU A CA 1
ATOM 1035 C C . GLU A 1 134 ? 14.283 -1.627 -13.906 1.00 86.38 134 GLU A C 1
ATOM 1037 O O . GLU A 1 134 ? 14.188 -2.030 -12.747 1.00 86.38 134 GLU A O 1
ATOM 1042 N N . GLU A 1 135 ? 14.250 -0.320 -14.197 1.00 84.81 135 GLU A N 1
ATOM 1043 C CA . GLU A 1 135 ? 14.092 0.715 -13.162 1.00 84.81 135 GLU A CA 1
ATOM 1044 C C . GLU A 1 135 ? 12.787 0.516 -12.365 1.00 84.81 135 GLU A C 1
ATOM 1046 O O . GLU A 1 135 ? 12.746 0.650 -11.134 1.00 84.81 135 GLU A O 1
ATOM 1051 N N . HIS A 1 136 ? 11.697 0.172 -13.057 1.00 84.81 136 HIS A N 1
ATOM 1052 C CA . HIS A 1 136 ? 10.418 -0.121 -12.418 1.00 84.81 136 HIS A CA 1
ATOM 1053 C C . HIS A 1 136 ? 10.491 -1.348 -11.505 1.00 84.81 136 HIS A C 1
ATOM 1055 O O . HIS A 1 136 ? 9.994 -1.291 -10.381 1.00 84.81 136 HIS A O 1
ATOM 1061 N N . GLU A 1 137 ? 11.122 -2.431 -11.957 1.00 87.38 137 GLU A N 1
ATOM 1062 C CA . GLU A 1 137 ? 11.326 -3.651 -11.169 1.00 87.38 137 GLU A CA 1
ATOM 1063 C C . GLU A 1 137 ? 12.178 -3.404 -9.931 1.00 87.38 137 GLU A C 1
ATOM 1065 O O . GLU A 1 137 ? 11.831 -3.866 -8.843 1.00 87.38 137 GLU A O 1
ATOM 1070 N N . PHE A 1 138 ? 13.257 -2.640 -10.084 1.00 89.69 138 PHE A N 1
ATOM 1071 C CA . PHE A 1 138 ? 14.115 -2.253 -8.976 1.00 89.69 138 PHE A CA 1
ATOM 1072 C C . PHE A 1 138 ? 13.335 -1.453 -7.926 1.00 89.69 138 PHE A C 1
ATOM 1074 O O . PHE A 1 138 ? 13.382 -1.765 -6.734 1.00 89.69 138 PHE A O 1
ATOM 1081 N N . GLY A 1 139 ? 12.541 -0.474 -8.366 1.00 89.12 139 GLY A N 1
ATOM 1082 C CA . GLY A 1 139 ? 11.675 0.294 -7.475 1.00 89.12 139 GLY A CA 1
ATOM 1083 C C . GLY A 1 139 ? 10.587 -0.553 -6.810 1.00 89.12 139 GLY A C 1
ATOM 1084 O O . GLY A 1 139 ? 10.315 -0.381 -5.625 1.00 89.12 139 GLY A O 1
ATOM 1085 N N . ASP A 1 140 ? 9.980 -1.499 -7.525 1.00 90.19 140 ASP A N 1
ATOM 1086 C CA . ASP A 1 140 ? 9.005 -2.420 -6.933 1.00 90.19 140 ASP A CA 1
ATOM 1087 C C . ASP A 1 140 ? 9.665 -3.339 -5.889 1.00 90.19 140 ASP A C 1
ATOM 1089 O O . ASP A 1 140 ? 9.057 -3.621 -4.856 1.00 90.19 140 ASP A O 1
ATOM 1093 N N . LEU A 1 141 ? 10.913 -3.771 -6.104 1.00 92.00 141 LEU A N 1
ATOM 1094 C CA . LEU A 1 141 ? 11.675 -4.573 -5.142 1.00 92.00 141 LEU A CA 1
ATOM 1095 C C . LEU A 1 141 ? 11.991 -3.791 -3.865 1.00 92.00 141 LEU A C 1
ATOM 1097 O O . LEU A 1 141 ? 11.815 -4.318 -2.768 1.00 92.00 141 LEU A O 1
ATOM 1101 N N . GLN A 1 142 ? 12.390 -2.527 -3.996 1.00 91.44 142 GLN A N 1
ATOM 1102 C CA . GLN A 1 142 ? 12.539 -1.615 -2.862 1.00 91.44 142 GLN A CA 1
ATOM 1103 C C . GLN A 1 142 ? 11.204 -1.420 -2.116 1.00 91.44 142 GLN A C 1
ATOM 1105 O O . GLN A 1 142 ? 11.176 -1.460 -0.888 1.00 91.44 142 GLN A O 1
ATOM 1110 N N . GLY A 1 143 ? 10.091 -1.282 -2.847 1.00 91.56 143 GLY A N 1
ATOM 1111 C CA . GLY A 1 143 ? 8.737 -1.230 -2.285 1.00 91.56 143 GLY A CA 1
ATOM 1112 C C . GLY A 1 143 ? 8.388 -2.477 -1.486 1.00 91.56 143 GLY A C 1
ATOM 1113 O O . GLY A 1 143 ? 7.947 -2.377 -0.346 1.00 91.56 143 GLY A O 1
ATOM 1114 N N . MET A 1 144 ? 8.647 -3.660 -2.041 1.00 93.06 144 MET A N 1
ATOM 1115 C CA . MET A 1 144 ? 8.442 -4.919 -1.327 1.00 93.06 144 MET A CA 1
ATOM 1116 C C . MET A 1 144 ? 9.314 -5.008 -0.078 1.00 93.06 144 MET A C 1
ATOM 1118 O O . MET A 1 144 ? 8.802 -5.380 0.972 1.00 93.06 144 MET A O 1
ATOM 1122 N N . LEU A 1 145 ? 10.595 -4.640 -0.163 1.00 94.12 145 LEU A N 1
ATOM 1123 C CA . LEU A 1 145 ? 11.492 -4.653 0.992 1.00 94.12 145 LEU A CA 1
ATOM 1124 C C . LEU A 1 145 ? 10.944 -3.782 2.127 1.00 94.12 145 LEU A C 1
ATOM 1126 O O . LEU A 1 145 ? 10.864 -4.258 3.254 1.00 94.12 145 LEU A O 1
ATOM 1130 N N . PHE A 1 146 ? 10.484 -2.571 1.807 1.00 92.38 146 PHE A N 1
ATOM 1131 C CA . PHE A 1 146 ? 9.840 -1.672 2.764 1.00 92.38 146 PHE A CA 1
ATOM 1132 C C . PHE A 1 146 ? 8.595 -2.288 3.423 1.00 92.38 146 PHE A C 1
ATOM 1134 O O . PHE A 1 146 ? 8.368 -2.093 4.609 1.00 92.38 146 PHE A O 1
ATOM 1141 N N . MET A 1 147 ? 7.792 -3.065 2.690 1.00 94.19 147 MET A N 1
ATOM 1142 C CA . MET A 1 147 ? 6.603 -3.724 3.251 1.00 94.19 147 MET A CA 1
ATOM 1143 C C . MET A 1 147 ? 6.934 -4.866 4.230 1.00 94.19 147 MET A C 1
ATOM 1145 O O . MET A 1 147 ? 6.063 -5.262 5.004 1.00 94.19 147 MET A O 1
ATOM 1149 N N . PHE A 1 148 ? 8.146 -5.427 4.167 1.00 94.94 148 PHE A N 1
ATOM 1150 C CA . PHE A 1 148 ? 8.584 -6.566 4.985 1.00 94.94 148 PHE A CA 1
ATOM 1151 C C . PHE A 1 148 ? 9.531 -6.190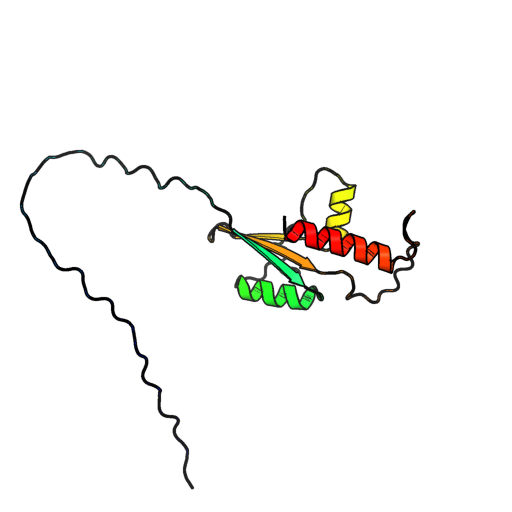 6.138 1.00 94.94 148 PHE A C 1
ATOM 1153 O O . PHE A 1 148 ? 9.850 -7.069 6.943 1.00 94.94 148 PHE A O 1
ATOM 1160 N N . SER A 1 149 ? 9.988 -4.937 6.218 1.00 91.50 149 SER A N 1
ATOM 1161 C CA . SER A 1 149 ? 10.919 -4.426 7.240 1.00 91.50 149 SER A CA 1
ATOM 1162 C C . SER A 1 149 ? 10.237 -3.504 8.239 1.00 91.50 149 SER A C 1
ATOM 1164 O O . SER A 1 149 ? 10.518 -3.645 9.448 1.00 91.50 149 SER A O 1
#

Secondary structure (DSSP, 8-state):
------PPPPP--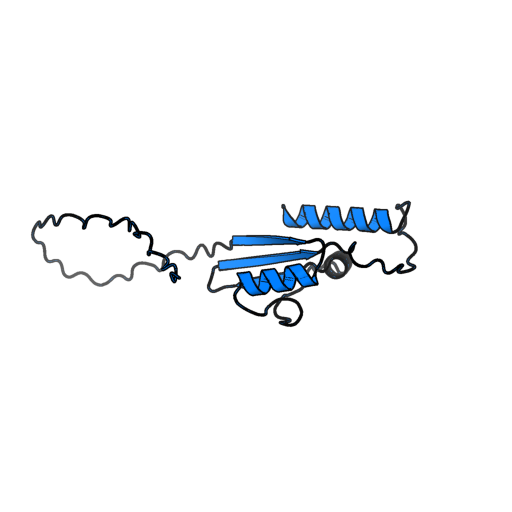-PPPPPPP--------------PPPP-----PEEEEEEES-HHHHHHHHHHHHTS--SGGG---EEPP-SSHHHHHHHHHTT-EEEEETTTTEEEEEEE-GGG------PPPPTT-S-HHHHHHHHHHHHHHHHH-

InterPro domains:
  IPR019354 Nonsense-mediated mRNA decay factor SMG8-like [PTHR13091] (2-149)

Organism: Trifolium pratense (NCBI:txid57577)

pLDDT: mean 77.06, std 17.62, range [40.25, 96.25]

Foldseek 3Di:
DDDDDDDDDDDDDPDDDDDDDDDDDDDDDDDDPPDDPPPPCPLQAAEDEDEEADDVVSQVVVCVVVVHNQPDVNVVWAQDDDPDPVVSVLSVLQVWTWHADSVVSYIYIYTYQPVVDPPPPVDADPPPDPGPVRVSVVSVVVVVVVRVD